Protein 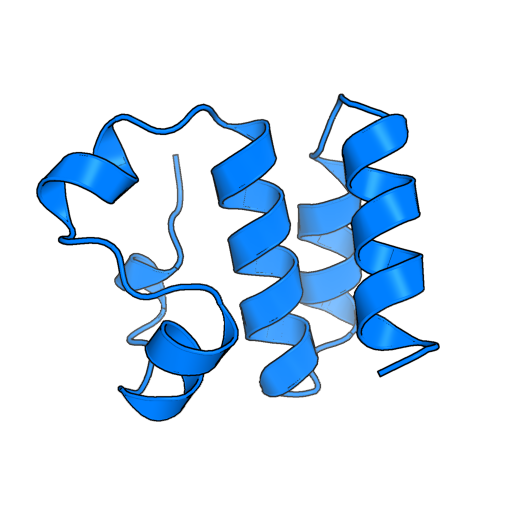AF-A0A6L5XAW8-F1 (afdb_monomer)

Sequence (73 aa):
METIYDHNPTKLEVEKIGYLPKELYLKLDADTKYRDLALLFNIRGDKKKMKHYISLVRDDMMRNSFFRTIYHP

pLDDT: mean 87.9, std 6.71, range [56.72, 95.0]

Nearest PDB structures (foldseek):
  7fik-assembly1_e  TM=5.033E-01  e=5.093E+00  Xenopus laevis

Secondary structure (DSSP, 8-state):
---GGGG---HHHHHHH----HHHHHTS-HHHHHHHHHHHHHHTT-HHHHHHHHHH---HHHHHHHHHHHH--

Solvent-accessible surface area (backbone atoms only — not comparable to full-atom values): 4274 Å² total; per-residue (Å²): 132,88,49,56,75,80,67,70,63,50,70,69,55,41,56,73,72,54,81,58,62,68,77,62,54,70,69,52,58,68,44,61,42,25,44,44,37,16,48,52,26,49,77,72,64,38,61,66,58,15,54,51,30,42,67,68,30,76,52,63,67,60,48,52,49,49,54,45,54,74,75,61,115

Radius of gyration: 11.31 Å; Cα contacts (8 Å, |Δi|>4): 59; chains: 1; bounding box: 24×28×26 Å

Mean predicted aligned error: 3.99 Å

Structure (mmCIF, N/CA/C/O backbone):
data_AF-A0A6L5XAW8-F1
#
_entry.id   AF-A0A6L5XAW8-F1
#
loop_
_atom_site.group_PDB
_atom_site.id
_atom_site.type_symbol
_atom_site.label_atom_id
_atom_site.label_alt_id
_atom_site.label_comp_id
_atom_site.label_asym_id
_atom_site.label_entity_id
_atom_site.label_seq_id
_atom_site.pdbx_PDB_ins_code
_atom_site.Cartn_x
_atom_site.Cartn_y
_atom_site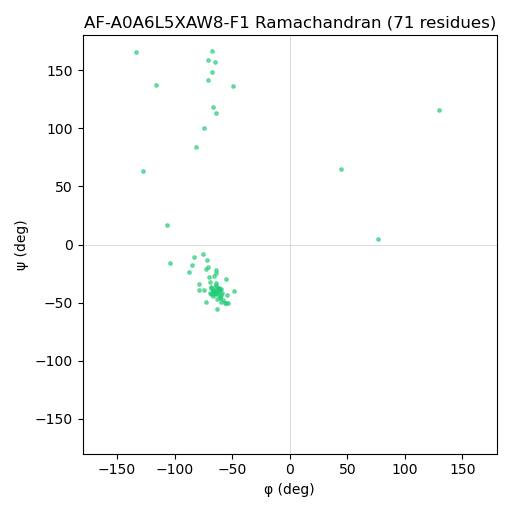.Cartn_z
_atom_site.occupancy
_atom_site.B_iso_or_equiv
_atom_site.auth_seq_id
_atom_site.auth_comp_id
_atom_site.auth_asym_id
_atom_site.auth_atom_id
_atom_site.pdbx_PDB_model_num
ATOM 1 N N . MET A 1 1 ? -0.014 7.088 -13.900 1.00 79.81 1 MET A N 1
ATOM 2 C CA . MET A 1 1 ? 0.079 5.964 -12.949 1.00 79.81 1 MET A CA 1
ATOM 3 C C . MET A 1 1 ? -1.070 6.106 -11.973 1.00 79.81 1 MET A C 1
ATOM 5 O O . MET A 1 1 ? -1.276 7.220 -11.511 1.00 79.81 1 MET A O 1
ATOM 9 N N . GLU A 1 2 ? -1.817 5.033 -11.728 1.00 87.31 2 GLU A N 1
ATOM 10 C CA . GLU A 1 2 ? -2.933 5.036 -10.773 1.00 87.31 2 GLU A CA 1
ATOM 11 C C . GLU A 1 2 ? -2.423 5.204 -9.332 1.00 87.31 2 GLU A C 1
ATOM 13 O O . GLU A 1 2 ? -1.313 4.775 -9.008 1.00 87.31 2 GLU A O 1
ATOM 18 N N . THR A 1 3 ? -3.212 5.849 -8.476 1.00 88.81 3 THR A N 1
ATOM 19 C CA . THR A 1 3 ? -2.879 6.160 -7.082 1.00 88.81 3 THR A CA 1
ATOM 20 C C . THR A 1 3 ? -4.031 5.828 -6.143 1.00 88.81 3 THR A C 1
ATOM 22 O O . THR A 1 3 ? -5.172 5.672 -6.571 1.00 88.81 3 THR A O 1
ATOM 25 N N . ILE A 1 4 ? -3.766 5.779 -4.833 1.00 89.75 4 ILE A N 1
ATOM 26 C CA . ILE A 1 4 ? -4.824 5.575 -3.830 1.00 89.75 4 ILE A CA 1
ATOM 27 C C . ILE A 1 4 ? -5.947 6.617 -3.936 1.00 89.75 4 ILE A C 1
ATOM 29 O O . ILE A 1 4 ? -7.093 6.297 -3.640 1.00 89.75 4 ILE A O 1
ATOM 33 N N . TYR A 1 5 ? -5.642 7.837 -4.399 1.00 87.75 5 TYR A N 1
ATOM 34 C CA . TYR A 1 5 ? -6.603 8.934 -4.532 1.00 87.75 5 TYR A CA 1
ATOM 35 C C . TYR A 1 5 ? -7.592 8.746 -5.687 1.00 87.75 5 TYR A C 1
ATOM 37 O O . TYR A 1 5 ? -8.670 9.330 -5.638 1.00 87.75 5 TYR A O 1
ATOM 45 N N . ASP A 1 6 ? -7.270 7.914 -6.681 1.00 89.88 6 ASP A N 1
ATOM 46 C CA . ASP A 1 6 ? -8.186 7.561 -7.776 1.00 89.88 6 ASP A CA 1
ATOM 47 C C . ASP A 1 6 ? -9.325 6.634 -7.303 1.00 89.88 6 ASP A C 1
ATOM 49 O O . ASP A 1 6 ? -10.330 6.464 -7.987 1.00 89.88 6 ASP A O 1
ATOM 53 N N . HIS A 1 7 ? -9.201 6.064 -6.097 1.00 88.75 7 HIS A N 1
ATOM 54 C CA . HIS A 1 7 ? -10.143 5.097 -5.522 1.00 88.75 7 HIS A CA 1
ATOM 55 C C . HIS A 1 7 ? -11.016 5.670 -4.400 1.00 88.75 7 HIS A C 1
ATOM 57 O O . HIS A 1 7 ? -11.593 4.895 -3.627 1.00 88.75 7 HIS A O 1
ATOM 63 N N . ASN A 1 8 ? -11.100 7.003 -4.297 1.00 88.69 8 ASN A N 1
ATOM 64 C CA . ASN A 1 8 ? -11.847 7.736 -3.267 1.00 88.69 8 ASN A CA 1
ATOM 65 C C . ASN A 1 8 ? -11.629 7.146 -1.856 1.00 88.69 8 ASN A C 1
ATOM 67 O O . ASN A 1 8 ? -12.557 6.574 -1.275 1.00 88.69 8 ASN A O 1
ATOM 71 N N . PRO A 1 9 ? -10.397 7.200 -1.317 1.00 86.81 9 PRO A N 1
ATOM 72 C CA . PRO A 1 9 ? -10.088 6.606 -0.028 1.00 86.81 9 PRO A CA 1
ATOM 73 C C . PRO A 1 9 ? -10.730 7.419 1.100 1.00 86.81 9 PRO A C 1
ATOM 75 O O . PRO A 1 9 ? -10.773 8.651 1.069 1.00 86.81 9 PRO A O 1
ATOM 78 N N . THR A 1 10 ? -11.231 6.726 2.116 1.00 88.94 10 THR A N 1
ATOM 79 C CA . THR A 1 10 ? -11.711 7.350 3.351 1.00 88.94 10 THR A CA 1
ATOM 80 C C . THR A 1 10 ? -10.534 7.892 4.163 1.00 88.94 10 THR A C 1
ATOM 82 O O . THR A 1 10 ? -9.402 7.432 4.018 1.00 88.94 10 THR A O 1
ATOM 85 N N . LYS A 1 11 ? -10.788 8.843 5.072 1.00 86.50 11 LYS A N 1
ATOM 86 C CA . LYS A 1 11 ? -9.737 9.378 5.959 1.00 86.50 11 LYS A CA 1
ATOM 87 C C . LYS A 1 11 ? -9.023 8.270 6.742 1.00 86.50 11 LYS A C 1
ATOM 89 O O . LYS A 1 11 ? -7.801 8.242 6.742 1.00 86.50 11 LYS A O 1
ATOM 94 N N . LEU A 1 12 ? -9.779 7.309 7.278 1.00 87.00 12 LEU A N 1
ATOM 95 C CA . LEU A 1 12 ? -9.236 6.159 8.008 1.00 87.00 12 LEU A CA 1
ATOM 96 C C . LEU A 1 12 ? -8.322 5.281 7.143 1.00 87.00 12 LEU A C 1
ATOM 98 O O . LEU A 1 12 ? -7.321 4.762 7.630 1.00 87.00 12 LEU A O 1
ATOM 102 N N . GLU A 1 13 ? -8.655 5.097 5.864 1.00 88.94 13 GLU A N 1
ATOM 103 C CA . GLU A 1 13 ? -7.803 4.353 4.931 1.00 88.94 13 GLU A CA 1
ATOM 104 C C . GLU A 1 13 ? -6.493 5.097 4.668 1.00 88.94 13 GLU A C 1
ATOM 106 O O . GLU A 1 13 ? -5.428 4.488 4.724 1.00 88.94 13 GLU A O 1
ATOM 111 N N . VAL 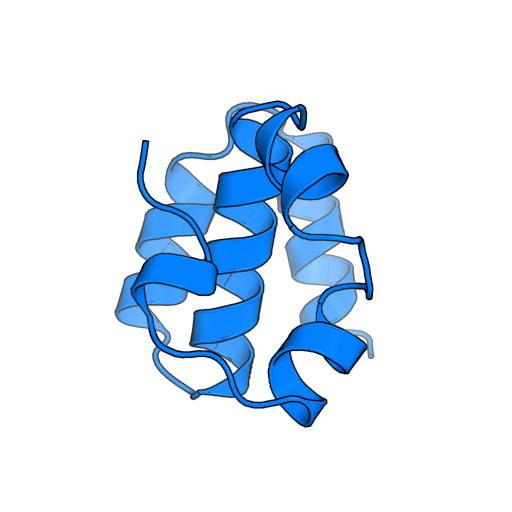A 1 14 ? -6.559 6.412 4.444 1.00 87.00 14 VAL A N 1
ATOM 112 C CA . VAL A 1 14 ? -5.363 7.244 4.244 1.00 87.00 14 VAL A 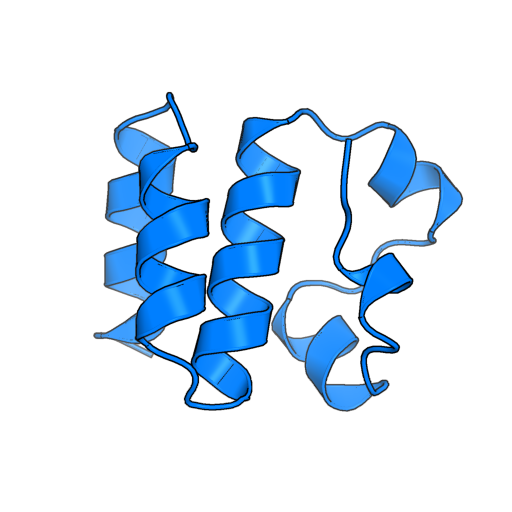CA 1
ATOM 113 C C . VAL A 1 14 ? -4.490 7.261 5.501 1.00 87.00 14 VAL A C 1
ATOM 115 O O . VAL A 1 14 ? -3.275 7.116 5.400 1.00 87.00 14 VAL A O 1
ATOM 118 N N . GLU A 1 15 ? -5.088 7.370 6.688 1.00 86.12 15 GLU A N 1
ATOM 119 C CA . GLU A 1 15 ? -4.364 7.323 7.964 1.00 86.12 15 GLU A CA 1
ATOM 120 C C . GLU A 1 15 ? -3.646 5.986 8.174 1.00 86.12 15 GLU A C 1
ATOM 122 O O . GLU A 1 15 ? -2.498 5.975 8.612 1.00 86.12 15 GLU A O 1
ATOM 127 N N . LYS A 1 16 ? -4.275 4.861 7.807 1.00 84.56 16 LYS A N 1
ATOM 128 C CA . LYS A 1 16 ? -3.650 3.530 7.893 1.00 84.56 16 LYS A CA 1
ATOM 129 C C . LYS A 1 16 ? -2.518 3.316 6.892 1.00 84.56 16 LYS A C 1
ATOM 131 O O . LYS A 1 16 ? -1.601 2.551 7.177 1.00 84.56 16 LYS A O 1
ATOM 136 N N . ILE A 1 17 ? -2.603 3.933 5.717 1.00 84.81 17 ILE A N 1
ATOM 137 C CA . ILE A 1 17 ? -1.577 3.815 4.672 1.00 84.81 17 ILE A CA 1
ATOM 138 C C . ILE A 1 17 ? -0.378 4.717 4.983 1.00 84.81 17 ILE A C 1
ATOM 140 O O . ILE A 1 17 ? 0.765 4.343 4.732 1.00 84.81 17 ILE A O 1
ATOM 144 N N . GLY A 1 18 ? -0.641 5.872 5.585 1.00 79.88 18 GLY A N 1
ATOM 145 C CA . GLY A 1 18 ? 0.347 6.886 5.906 1.00 79.88 18 GLY A CA 1
ATOM 146 C C . GLY A 1 18 ? -0.139 8.235 5.401 1.00 79.88 18 GLY A C 1
ATOM 147 O O . GLY A 1 18 ? -0.306 8.446 4.198 1.00 79.88 18 GLY A O 1
ATOM 148 N N . TYR A 1 19 ? -0.381 9.163 6.325 1.00 68.44 19 TYR A N 1
ATOM 149 C CA . TYR A 1 19 ? -0.876 10.487 5.975 1.00 68.44 19 TYR A CA 1
ATOM 150 C C . TYR A 1 19 ? 0.246 11.332 5.360 1.00 68.44 19 TYR A C 1
AT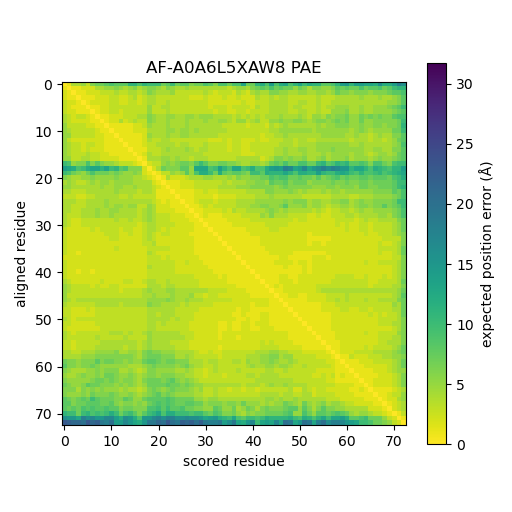OM 152 O O . TYR A 1 19 ? 1.078 11.906 6.062 1.00 68.44 19 TYR A O 1
ATOM 160 N N . LEU A 1 20 ? 0.253 11.423 4.031 1.00 75.69 20 LEU A N 1
ATOM 161 C CA . LEU A 1 20 ? 1.053 12.386 3.281 1.00 75.69 20 LEU A CA 1
ATOM 162 C C . LEU A 1 20 ? 0.124 13.336 2.517 1.00 75.69 20 LEU A C 1
ATOM 164 O O . LEU A 1 20 ? -0.829 12.873 1.885 1.00 75.69 20 LEU A O 1
ATOM 168 N N . PRO A 1 21 ? 0.412 14.651 2.498 1.00 82.81 21 PRO A N 1
ATOM 169 C CA . PRO A 1 21 ? -0.230 15.578 1.576 1.00 82.81 21 PRO A CA 1
ATOM 170 C C . PRO A 1 21 ? -0.191 15.036 0.143 1.00 82.81 21 PRO A C 1
ATOM 172 O O . PRO A 1 21 ? 0.852 14.554 -0.308 1.00 82.81 21 PRO A O 1
ATOM 175 N N . LYS A 1 22 ? -1.307 15.143 -0.589 1.00 82.50 22 LYS A N 1
ATOM 176 C CA . LYS A 1 22 ? -1.448 14.614 -1.960 1.00 82.50 22 LYS A CA 1
ATOM 177 C C . LYS A 1 22 ? -0.281 15.015 -2.869 1.00 82.50 22 LYS A C 1
ATOM 179 O O . LYS A 1 22 ? 0.216 14.196 -3.631 1.00 82.50 22 LYS A O 1
ATOM 184 N N . GLU A 1 23 ? 0.197 16.249 -2.760 1.00 85.38 23 GLU A N 1
ATOM 185 C CA . GLU A 1 23 ? 1.314 16.766 -3.560 1.00 85.38 23 GLU A CA 1
ATOM 186 C C . GLU A 1 23 ? 2.646 16.064 -3.275 1.00 85.38 23 GLU A C 1
ATOM 188 O O . GLU A 1 23 ? 3.430 15.829 -4.193 1.00 85.38 23 GLU A O 1
ATOM 193 N N . LEU A 1 24 ? 2.902 15.699 -2.015 1.00 85.06 24 LEU A N 1
ATOM 194 C CA . LEU A 1 24 ? 4.082 14.925 -1.631 1.00 85.06 24 LEU A CA 1
ATOM 195 C C . LEU A 1 24 ? 3.927 13.464 -2.046 1.00 85.06 24 LEU A C 1
ATOM 197 O O . LEU A 1 24 ? 4.867 12.873 -2.570 1.00 85.06 24 LEU A O 1
ATOM 201 N N . TYR A 1 25 ? 2.722 12.915 -1.908 1.00 87.44 25 TYR A N 1
ATOM 202 C CA . TYR A 1 25 ? 2.409 11.563 -2.356 1.00 87.44 25 TYR A CA 1
ATOM 203 C C . TYR A 1 25 ? 2.650 11.382 -3.862 1.00 87.44 25 TYR A C 1
ATOM 205 O O . TYR A 1 25 ? 3.226 10.389 -4.306 1.00 87.44 25 TYR A O 1
ATOM 213 N N . LEU A 1 26 ? 2.263 12.366 -4.678 1.00 84.81 26 LEU A N 1
ATOM 214 C CA . LEU A 1 26 ? 2.478 12.320 -6.126 1.00 84.81 26 LEU A CA 1
ATOM 215 C C . LEU A 1 26 ? 3.963 12.306 -6.516 1.00 84.81 26 LEU A C 1
ATOM 217 O O . LEU A 1 26 ? 4.281 11.802 -7.594 1.00 84.81 26 LEU A O 1
ATOM 221 N N . LYS A 1 27 ? 4.863 12.776 -5.645 1.00 89.06 27 LYS A N 1
ATOM 222 C CA . LYS A 1 27 ? 6.318 12.742 -5.859 1.00 89.06 27 LYS A CA 1
ATOM 223 C C . LYS A 1 27 ? 6.968 11.407 -5.485 1.00 89.06 27 LYS A C 1
ATOM 225 O O . LYS A 1 27 ? 8.132 11.213 -5.818 1.00 89.06 27 LYS A O 1
AT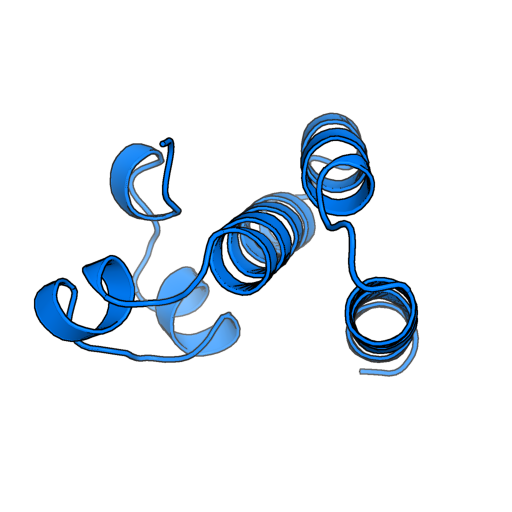OM 230 N N . LEU A 1 28 ? 6.244 10.501 -4.824 1.00 88.19 28 LEU A N 1
ATOM 231 C CA . LEU A 1 28 ? 6.764 9.179 -4.468 1.00 88.19 28 LEU A CA 1
ATOM 232 C C . LEU A 1 28 ? 7.054 8.336 -5.714 1.00 88.19 28 LEU A C 1
ATOM 234 O O . LEU A 1 28 ? 6.467 8.540 -6.786 1.00 88.19 28 LEU A O 1
ATOM 238 N N . ASP A 1 29 ? 7.938 7.360 -5.554 1.00 91.12 29 ASP A N 1
ATOM 239 C CA . ASP A 1 29 ? 8.233 6.377 -6.585 1.00 91.12 29 ASP A CA 1
ATOM 240 C C . ASP A 1 29 ? 7.029 5.452 -6.853 1.00 91.12 29 ASP A C 1
ATOM 242 O O . ASP A 1 29 ? 6.027 5.432 -6.129 1.00 91.12 29 ASP A O 1
ATOM 246 N N . ALA A 1 30 ? 7.110 4.711 -7.956 1.00 91.00 30 ALA A N 1
ATOM 247 C CA . ALA A 1 30 ? 6.038 3.823 -8.377 1.00 91.00 30 ALA A CA 1
ATOM 248 C C . ALA A 1 30 ? 5.840 2.641 -7.414 1.00 91.00 30 ALA A C 1
ATOM 250 O O . ALA A 1 30 ? 4.702 2.275 -7.128 1.00 91.00 30 ALA A O 1
ATOM 251 N N . ASP A 1 31 ? 6.916 2.069 -6.880 1.00 92.00 31 ASP A N 1
ATOM 252 C CA . ASP A 1 31 ? 6.843 0.894 -6.012 1.00 92.00 31 ASP A CA 1
ATOM 253 C C . ASP A 1 31 ? 6.138 1.232 -4.694 1.00 92.00 31 ASP A C 1
ATOM 255 O O . ASP A 1 31 ? 5.226 0.509 -4.282 1.00 92.00 31 ASP A O 1
ATOM 259 N N . THR A 1 32 ? 6.446 2.387 -4.099 1.00 90.19 32 THR A N 1
ATOM 260 C CA . THR A 1 32 ? 5.730 2.903 -2.924 1.00 90.19 32 THR A CA 1
ATOM 261 C C . THR A 1 32 ? 4.237 3.067 -3.213 1.00 90.19 32 THR A C 1
ATOM 263 O O . THR A 1 32 ? 3.392 2.567 -2.470 1.00 90.19 32 THR A O 1
ATOM 266 N N . LYS A 1 33 ? 3.881 3.689 -4.341 1.00 91.94 33 LYS A N 1
ATOM 267 C CA . LYS A 1 33 ? 2.474 3.889 -4.726 1.00 91.94 33 LYS A CA 1
ATOM 268 C C . LYS A 1 33 ? 1.732 2.569 -4.971 1.00 91.94 33 LYS A C 1
ATOM 270 O O . LYS A 1 33 ? 0.573 2.439 -4.577 1.00 91.94 33 LYS A O 1
ATOM 275 N N . TYR A 1 34 ? 2.377 1.579 -5.592 1.00 93.88 34 TYR A N 1
ATOM 276 C CA . TYR A 1 34 ? 1.798 0.245 -5.781 1.00 93.88 34 TYR A CA 1
ATOM 277 C C . TYR A 1 34 ? 1.615 -0.498 -4.456 1.00 93.88 34 TYR A C 1
ATOM 279 O O . TYR A 1 34 ? 0.576 -1.128 -4.246 1.00 93.88 34 TYR A O 1
ATOM 287 N N . ARG A 1 35 ? 2.578 -0.391 -3.537 1.00 92.44 35 ARG A N 1
ATOM 288 C CA . ARG A 1 35 ? 2.458 -0.932 -2.180 1.00 92.44 35 ARG A CA 1
ATOM 289 C C . ARG A 1 35 ? 1.273 -0.312 -1.438 1.00 92.44 35 ARG A C 1
ATOM 291 O O . ARG A 1 35 ? 0.497 -1.035 -0.816 1.00 92.44 35 ARG A O 1
ATOM 298 N N . ASP A 1 36 ? 1.095 0.998 -1.540 1.00 92.00 36 ASP A N 1
ATOM 299 C CA . ASP A 1 36 ? -0.000 1.711 -0.880 1.00 92.00 36 ASP A CA 1
ATOM 300 C C . ASP A 1 36 ? -1.369 1.352 -1.474 1.00 92.00 36 ASP A C 1
ATOM 302 O O . ASP A 1 36 ? -2.337 1.161 -0.738 1.00 92.00 36 ASP A O 1
ATOM 306 N N . LEU A 1 37 ? -1.451 1.164 -2.796 1.00 93.56 37 LEU A N 1
ATOM 307 C CA . LEU A 1 37 ? -2.635 0.599 -3.452 1.00 93.56 37 LEU A CA 1
ATOM 308 C C . LEU A 1 37 ? -2.932 -0.818 -2.953 1.00 93.56 37 LEU A C 1
ATOM 310 O O . LEU A 1 37 ? -4.077 -1.133 -2.625 1.00 93.56 37 LEU A O 1
ATOM 314 N N . ALA A 1 38 ? -1.912 -1.672 -2.840 1.00 93.56 38 ALA A N 1
ATOM 315 C CA . ALA A 1 38 ? -2.083 -3.012 -2.291 1.00 93.56 38 ALA A CA 1
ATOM 316 C C . ALA A 1 38 ? -2.610 -2.971 -0.846 1.00 93.56 38 ALA A C 1
ATOM 318 O O . ALA A 1 38 ? -3.478 -3.771 -0.486 1.00 93.56 38 ALA A O 1
ATOM 319 N N . LEU A 1 39 ? -2.144 -2.010 -0.041 1.00 91.75 39 LEU A N 1
ATOM 320 C CA . LEU A 1 39 ? -2.595 -1.806 1.334 1.00 91.75 39 LEU A CA 1
ATOM 321 C C . LEU A 1 39 ? -4.042 -1.311 1.396 1.00 91.75 39 LEU A C 1
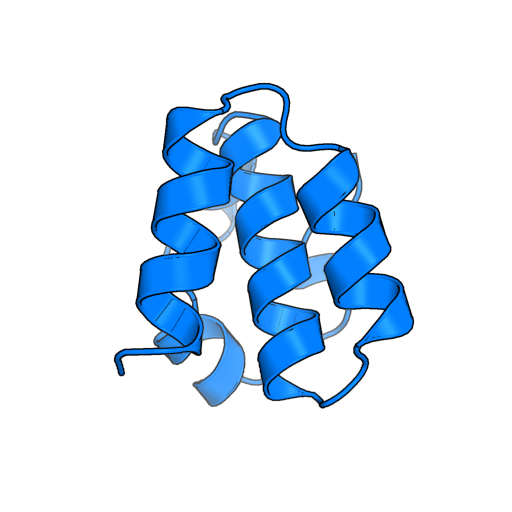ATOM 323 O O . LEU A 1 39 ? -4.828 -1.847 2.176 1.00 91.75 39 LEU A O 1
ATOM 327 N N . LEU A 1 40 ? -4.424 -0.369 0.529 1.00 93.44 40 LEU A N 1
ATOM 328 C CA . LEU A 1 40 ? -5.803 0.102 0.398 1.00 93.44 40 LEU A CA 1
ATOM 329 C C . LEU A 1 40 ? -6.760 -1.063 0.119 1.00 93.44 40 LEU A C 1
ATOM 331 O O . LEU A 1 40 ? -7.756 -1.246 0.818 1.00 93.44 40 LEU A O 1
ATOM 335 N N . PHE A 1 41 ? -6.440 -1.893 -0.875 1.00 94.19 41 PHE A N 1
ATOM 336 C CA . PHE A 1 41 ? -7.285 -3.035 -1.221 1.00 94.19 41 PHE A CA 1
ATOM 337 C C . PHE A 1 41 ? -7.259 -4.140 -0.165 1.00 94.19 41 PHE A C 1
ATOM 339 O O . PHE A 1 41 ? -8.271 -4.814 0.016 1.00 94.19 41 PHE A O 1
ATOM 346 N N . ASN A 1 42 ? -6.166 -4.282 0.590 1.00 92.56 42 ASN A N 1
ATOM 347 C CA . ASN A 1 42 ? -6.141 -5.149 1.765 1.00 92.56 42 ASN A CA 1
ATOM 348 C C . ASN A 1 42 ? -7.127 -4.672 2.843 1.00 92.56 42 ASN A C 1
ATOM 350 O O . ASN A 1 42 ? -7.908 -5.476 3.345 1.00 92.56 42 ASN A O 1
ATOM 354 N N . ILE A 1 43 ? -7.134 -3.370 3.159 1.00 90.56 43 ILE A N 1
ATOM 355 C CA . ILE A 1 43 ? -8.053 -2.76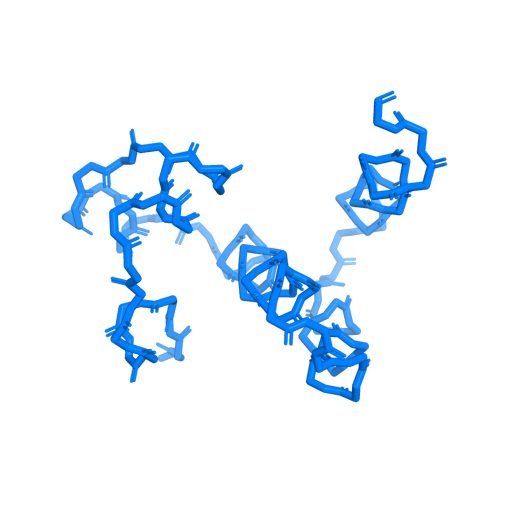9 4.144 1.00 90.56 43 ILE A CA 1
ATOM 356 C C . ILE A 1 43 ? -9.514 -2.958 3.713 1.00 90.56 43 ILE A C 1
ATOM 358 O O . ILE A 1 43 ? -10.365 -3.271 4.543 1.00 90.56 43 ILE A O 1
ATOM 362 N N . ARG A 1 44 ? -9.796 -2.837 2.411 1.00 93.19 44 ARG A N 1
ATOM 363 C CA . ARG A 1 44 ? -11.128 -3.071 1.821 1.00 93.19 44 ARG A CA 1
ATOM 364 C C . ARG A 1 44 ? -11.514 -4.549 1.707 1.00 93.19 44 ARG A C 1
ATOM 366 O O . ARG A 1 44 ? -12.640 -4.850 1.325 1.00 93.19 44 ARG A O 1
ATOM 373 N N . GLY A 1 45 ? -10.595 -5.474 1.985 1.00 91.94 45 GLY A N 1
ATOM 374 C CA . GLY A 1 45 ? -10.810 -6.914 1.834 1.00 91.94 45 GLY A CA 1
ATOM 375 C C . GLY A 1 45 ? -10.750 -7.435 0.389 1.00 91.94 45 GLY A C 1
ATOM 376 O O . GLY A 1 45 ? -10.962 -8.629 0.166 1.00 91.94 45 GLY A O 1
ATOM 377 N N . ASP A 1 46 ? -10.414 -6.598 -0.599 1.00 94.50 46 ASP A N 1
ATOM 378 C CA . ASP A 1 46 ? -10.246 -7.010 -1.999 1.00 94.50 46 ASP A CA 1
ATOM 379 C C . ASP A 1 46 ? -8.860 -7.632 -2.218 1.00 94.50 46 ASP A C 1
ATOM 381 O O . ASP A 1 46 ? -7.892 -7.009 -2.671 1.00 94.50 46 ASP A O 1
ATOM 385 N N . LYS A 1 47 ? -8.769 -8.929 -1.911 1.00 92.38 47 LYS A N 1
ATOM 386 C CA . LYS A 1 47 ? -7.526 -9.695 -2.054 1.00 92.38 47 LYS A CA 1
ATOM 387 C C . LYS A 1 47 ? -7.052 -9.812 -3.505 1.00 92.38 47 LYS A C 1
ATOM 389 O O . LYS A 1 47 ? -5.860 -10.029 -3.721 1.00 92.38 47 LYS A O 1
ATOM 394 N N . LYS A 1 48 ? -7.944 -9.703 -4.498 1.00 95.00 48 LYS A N 1
ATOM 395 C CA . LYS A 1 48 ? -7.571 -9.841 -5.914 1.00 95.00 48 LYS A CA 1
ATOM 396 C C . LYS A 1 48 ? -6.796 -8.610 -6.365 1.00 95.00 48 LYS A C 1
ATOM 398 O O . LYS A 1 48 ? -5.703 -8.750 -6.912 1.00 95.00 48 LYS A O 1
ATOM 403 N N . LYS A 1 49 ? -7.327 -7.421 -6.077 1.00 94.06 49 LYS A N 1
ATOM 404 C CA . LYS A 1 49 ? -6.632 -6.165 -6.371 1.00 94.06 49 LYS A CA 1
ATOM 405 C C . LYS A 1 49 ? -5.374 -6.006 -5.529 1.00 94.06 49 LYS A C 1
ATOM 407 O O . LYS A 1 49 ? -4.336 -5.661 -6.081 1.00 94.06 49 LYS A O 1
ATOM 412 N N . MET A 1 50 ? -5.412 -6.367 -4.245 1.00 94.50 50 MET A N 1
ATOM 413 C CA . MET A 1 50 ? -4.213 -6.360 -3.397 1.00 94.50 50 MET A CA 1
ATOM 414 C C . MET A 1 50 ? -3.065 -7.174 -4.016 1.00 94.50 50 MET A C 1
ATOM 416 O O . MET A 1 50 ? -1.963 -6.651 -4.181 1.00 94.50 50 MET A O 1
ATOM 420 N N . LYS A 1 51 ? -3.335 -8.418 -4.443 1.00 93.81 51 LYS A N 1
ATOM 421 C CA . LYS A 1 51 ? -2.335 -9.275 -5.102 1.00 93.81 51 LYS A CA 1
ATOM 422 C C . LYS A 1 51 ? -1.850 -8.709 -6.437 1.00 93.81 51 LYS A C 1
ATOM 424 O O . LYS A 1 51 ? -0.686 -8.884 -6.780 1.00 93.81 51 LYS A O 1
ATOM 429 N N . HIS A 1 52 ? -2.726 -8.042 -7.184 1.00 94.75 52 HIS A N 1
ATOM 430 C CA . HIS A 1 52 ? -2.346 -7.400 -8.436 1.00 94.75 52 HIS A CA 1
ATOM 431 C C . HIS A 1 52 ? -1.318 -6.289 -8.195 1.00 94.75 52 HIS A C 1
ATOM 433 O O . HIS A 1 52 ? -0.218 -6.373 -8.731 1.00 94.75 52 HIS A O 1
ATOM 439 N N . TYR A 1 53 ? -1.610 -5.306 -7.339 1.00 94.19 53 TYR A N 1
ATOM 440 C CA . TYR A 1 53 ? -0.692 -4.178 -7.141 1.00 94.19 53 TYR A CA 1
ATOM 441 C C . TYR A 1 53 ? 0.607 -4.583 -6.446 1.00 94.19 53 TYR A C 1
ATOM 443 O O . TYR A 1 53 ? 1.668 -4.117 -6.849 1.00 94.19 53 TYR A O 1
ATOM 451 N N . ILE A 1 54 ? 0.573 -5.513 -5.483 1.00 93.44 54 ILE A N 1
ATOM 452 C CA . ILE A 1 54 ? 1.814 -5.983 -4.848 1.00 93.44 54 ILE A CA 1
ATOM 453 C C . ILE A 1 54 ? 2.722 -6.737 -5.831 1.00 93.44 54 ILE A C 1
ATOM 455 O O . ILE A 1 54 ? 3.937 -6.716 -5.675 1.00 93.44 54 ILE A O 1
ATOM 459 N N . SER A 1 55 ? 2.158 -7.366 -6.871 1.00 93.75 55 SER A N 1
ATOM 460 C CA . SER A 1 55 ? 2.945 -8.012 -7.933 1.00 93.75 55 SER A CA 1
ATOM 461 C C . SER A 1 55 ? 3.652 -7.017 -8.859 1.00 93.75 55 SER A C 1
ATOM 463 O O . SER A 1 55 ? 4.615 -7.392 -9.523 1.00 93.75 55 SER A O 1
ATOM 465 N N . LEU A 1 56 ? 3.193 -5.760 -8.891 1.00 93.62 56 LEU A N 1
ATOM 466 C CA . LEU A 1 56 ? 3.789 -4.689 -9.693 1.00 93.62 56 LEU A CA 1
ATOM 467 C C . LEU A 1 56 ? 4.964 -4.004 -8.986 1.00 93.62 56 LEU A C 1
ATOM 469 O O . LEU A 1 56 ? 5.757 -3.347 -9.658 1.00 93.62 56 LEU A O 1
ATOM 473 N N . VAL A 1 57 ? 5.082 -4.165 -7.663 1.00 92.94 57 VAL A N 1
ATOM 474 C CA . VAL A 1 57 ? 6.225 -3.677 -6.881 1.00 92.94 57 VAL A CA 1
ATOM 475 C C . VAL A 1 57 ? 7.465 -4.460 -7.299 1.00 92.94 57 VAL A C 1
ATOM 477 O O . VAL A 1 57 ? 7.511 -5.684 -7.155 1.00 92.94 57 VAL A O 1
ATOM 480 N N . ARG A 1 58 ? 8.473 -3.769 -7.834 1.00 92.12 58 ARG A N 1
ATOM 481 C CA . ARG A 1 58 ? 9.707 -4.411 -8.306 1.00 92.12 58 ARG A CA 1
ATOM 482 C C . ARG A 1 58 ? 10.633 -4.740 -7.147 1.00 92.12 58 ARG A C 1
ATOM 484 O O . ARG A 1 58 ? 11.213 -5.826 -7.119 1.00 92.12 58 ARG A O 1
ATOM 491 N N . ASP A 1 59 ? 10.717 -3.845 -6.174 1.00 92.25 59 ASP A N 1
ATOM 492 C CA . ASP A 1 59 ? 11.530 -4.033 -4.984 1.00 92.25 59 ASP A CA 1
ATOM 493 C C . ASP A 1 59 ? 11.037 -5.224 -4.130 1.00 92.25 59 ASP A C 1
ATOM 495 O O . ASP A 1 59 ? 9.936 -5.246 -3.568 1.00 92.25 59 ASP A O 1
ATOM 499 N N . ASP A 1 60 ? 11.859 -6.273 -4.061 1.00 88.88 60 ASP A N 1
ATOM 500 C CA . ASP A 1 60 ? 11.574 -7.485 -3.283 1.00 88.88 60 ASP A CA 1
ATOM 501 C C . ASP A 1 60 ? 11.494 -7.199 -1.777 1.00 88.88 60 ASP A C 1
ATOM 503 O O . ASP A 1 60 ? 10.702 -7.814 -1.056 1.00 88.88 60 ASP A O 1
ATOM 507 N N . MET A 1 61 ? 12.275 -6.238 -1.279 1.00 88.12 61 MET A N 1
ATOM 508 C CA . MET A 1 61 ? 12.288 -5.889 0.138 1.00 88.12 61 MET A CA 1
ATOM 509 C C . MET A 1 61 ? 10.973 -5.215 0.552 1.00 88.12 61 MET A C 1
ATOM 511 O O . MET A 1 61 ? 10.403 -5.571 1.586 1.00 88.12 61 MET A O 1
ATOM 515 N N . MET A 1 62 ? 10.432 -4.317 -0.272 1.00 87.12 62 MET A N 1
ATOM 516 C CA . MET A 1 62 ? 9.129 -3.683 -0.081 1.00 87.12 62 MET A CA 1
ATOM 517 C C . MET A 1 62 ? 7.990 -4.694 -0.144 1.00 87.12 62 MET A C 1
ATOM 519 O O . MET A 1 62 ? 7.096 -4.638 0.704 1.00 87.12 62 MET A O 1
ATOM 523 N N . ARG A 1 63 ? 8.026 -5.645 -1.088 1.00 88.94 63 ARG A N 1
ATOM 524 C CA . ARG A 1 63 ? 7.034 -6.734 -1.149 1.00 88.94 63 ARG A CA 1
ATOM 525 C C . ARG A 1 63 ? 7.039 -7.566 0.125 1.00 88.94 63 ARG A C 1
ATOM 527 O O . ARG A 1 63 ? 5.992 -7.770 0.736 1.00 88.94 63 ARG A O 1
ATOM 534 N N . ASN A 1 64 ? 8.216 -7.995 0.571 1.00 86.56 64 ASN A N 1
ATOM 535 C CA . ASN A 1 64 ? 8.351 -8.775 1.799 1.00 86.56 64 ASN A CA 1
ATOM 536 C C . ASN A 1 64 ? 7.921 -7.977 3.039 1.00 86.56 64 ASN A C 1
ATOM 538 O O . ASN A 1 64 ? 7.239 -8.511 3.915 1.00 86.56 64 ASN A O 1
ATOM 542 N N . SER A 1 65 ? 8.271 -6.690 3.097 1.00 85.56 65 SER A N 1
ATOM 543 C CA . SER A 1 65 ? 7.856 -5.784 4.170 1.00 85.56 65 SER A CA 1
ATOM 544 C C . SER A 1 65 ? 6.335 -5.623 4.221 1.00 85.56 65 SER A C 1
ATOM 546 O O . SER A 1 65 ? 5.747 -5.729 5.293 1.00 85.56 65 SER A O 1
ATOM 548 N N . PHE A 1 66 ? 5.674 -5.479 3.068 1.00 87.75 66 PHE A N 1
ATOM 549 C CA . PHE A 1 66 ? 4.215 -5.424 2.983 1.00 87.75 66 PHE A CA 1
ATOM 550 C C . PHE A 1 66 ? 3.554 -6.652 3.615 1.00 87.75 66 PHE A C 1
ATOM 552 O O . PHE A 1 66 ? 2.679 -6.504 4.467 1.00 87.75 66 PHE A O 1
ATOM 559 N N . PHE A 1 67 ? 3.999 -7.860 3.250 1.00 85.44 67 PHE A N 1
ATOM 560 C CA . PHE A 1 67 ? 3.450 -9.092 3.818 1.00 85.44 67 PHE A CA 1
ATOM 561 C C . PHE A 1 67 ? 3.680 -9.189 5.328 1.00 85.44 67 PHE A C 1
ATOM 563 O O . PHE A 1 67 ? 2.776 -9.604 6.049 1.00 85.44 67 PHE A O 1
ATOM 570 N N . ARG A 1 68 ? 4.837 -8.737 5.826 1.00 83.75 68 ARG A N 1
ATOM 571 C CA . ARG A 1 68 ? 5.076 -8.643 7.273 1.00 83.75 68 ARG A CA 1
ATOM 572 C C . ARG A 1 68 ? 4.077 -7.705 7.949 1.00 83.75 68 ARG A C 1
ATOM 574 O O . ARG A 1 68 ? 3.485 -8.102 8.942 1.00 83.75 68 ARG A O 1
ATOM 581 N N . THR A 1 69 ? 3.836 -6.522 7.386 1.00 81.38 69 THR A N 1
ATOM 582 C CA . THR A 1 69 ? 2.889 -5.539 7.940 1.00 81.38 69 THR A CA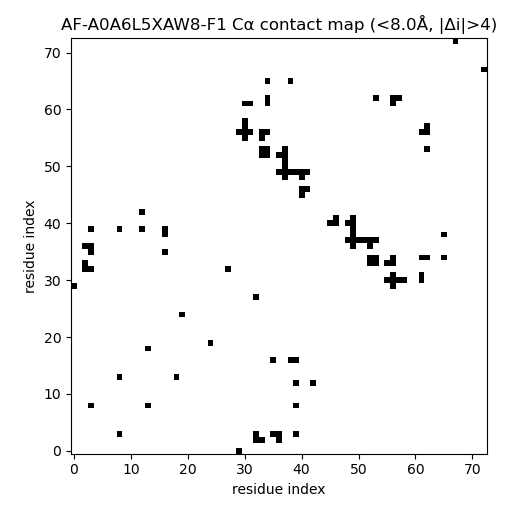 1
ATOM 583 C C . THR A 1 69 ? 1.453 -6.065 8.009 1.00 81.38 69 THR A C 1
ATOM 585 O O . THR A 1 69 ? 0.749 -5.774 8.968 1.00 81.38 69 THR A O 1
ATOM 588 N N . ILE A 1 70 ? 0.991 -6.827 7.011 1.00 82.12 70 ILE A N 1
ATOM 589 C CA . ILE A 1 70 ? -0.410 -7.286 6.975 1.00 82.12 70 ILE A CA 1
ATOM 590 C C . ILE A 1 70 ? -0.663 -8.601 7.728 1.00 82.12 70 ILE A C 1
ATOM 592 O O . ILE A 1 70 ? -1.804 -8.852 8.110 1.00 82.12 70 ILE A O 1
ATOM 596 N N . TYR A 1 71 ? 0.358 -9.448 7.914 1.00 76.31 71 TYR A N 1
ATOM 597 C CA . TYR A 1 71 ? 0.230 -10.752 8.587 1.00 76.31 71 TYR A CA 1
ATOM 598 C C . TYR A 1 71 ? 0.785 -10.769 10.016 1.00 76.31 71 TYR A C 1
ATOM 600 O O . TYR A 1 71 ? 0.444 -11.670 10.781 1.00 76.31 71 TYR A O 1
ATOM 608 N N . HIS A 1 72 ? 1.587 -9.772 10.391 1.00 66.38 72 HIS A N 1
ATOM 609 C CA . HIS A 1 72 ? 2.060 -9.552 11.758 1.00 66.38 72 HIS A CA 1
ATOM 610 C C . HIS A 1 72 ? 1.770 -8.103 12.203 1.00 66.38 72 HIS A C 1
ATOM 612 O O . HIS A 1 72 ? 2.719 -7.336 12.385 1.00 66.38 72 HIS A O 1
ATOM 618 N N . PRO A 1 73 ? 0.482 -7.707 12.283 1.00 56.72 73 PRO A N 1
ATOM 619 C CA . PRO A 1 73 ? 0.070 -6.373 12.721 1.00 56.72 73 PRO A CA 1
ATOM 620 C C . PRO A 1 73 ? 0.365 -6.101 14.201 1.00 56.72 73 PRO A C 1
ATOM 622 O O . PRO A 1 73 ? 0.365 -7.066 15.001 1.00 56.72 73 PRO A O 1
#

Foldseek 3Di:
DDAPVVVVDDPVLCVVLPDDDPVVVVVDDQLSRLLSQLSSCVVVVNNVSNVVSLVVRPDPVSSVVSCCVSVVD

Organism: NCBI:txid2606626